Protein AF-A0A2J8JA64-F1 (afdb_monomer_lite)

Organism: Pan troglodytes (NCBI:txid9598)

pLDDT: mean 86.01, std 10.94, range [51.62, 97.12]

Sequence (145 aa):
MSASAATGVFVLSLSAIPVTYVFNHLAAQHDSWTIVGVAALILFLVALLARVLVKRKPPRDPLFYVYAVFGFTSVVNLIIGLEQDGIIDGFMTHYLREGEPYLNTAYGHMICYWDGSAHYLMYLVMVAAIAWECWHICSILFLTL

Secondary structure (DSSP, 8-state):
--THHHHHHHHHHHTHHHHHHHHHHHHTTS-HHHHHHHHHHHHHHHHHHHHHHHTTS--S-THHHHHHHHHHHHHHHHHHHHHHTTSS-SSSHHIIIII-GGGGSHHHHHHHHHIIIIIHHHHHHHHHHHHHT-HHHHHHHHH--

Radius of gyration: 16.03 Å; chains: 1; bounding box: 37×27×46 Å

Structure (mmCIF, N/CA/C/O backbone):
data_AF-A0A2J8JA64-F1
#
_entry.id   AF-A0A2J8JA64-F1
#
loop_
_atom_site.group_PDB
_atom_site.id
_atom_site.type_symbol
_atom_site.label_atom_id
_atom_site.label_alt_id
_atom_site.label_comp_id
_atom_site.label_asym_id
_atom_site.label_entity_id
_atom_site.label_seq_id
_atom_site.pdbx_PDB_ins_code
_atom_site.Cartn_x
_atom_site.Cartn_y
_atom_site.Cartn_z
_atom_site.occupancy
_atom_site.B_iso_or_equiv
_atom_site.auth_seq_id
_atom_site.auth_comp_id
_atom_site.auth_asym_id
_atom_site.auth_atom_id
_atom_site.pdbx_PDB_model_num
ATOM 1 N N . MET A 1 1 ? -12.594 -1.228 22.782 1.00 53.19 1 MET A N 1
ATOM 2 C CA . MET A 1 1 ? -12.794 -2.022 21.536 1.00 53.19 1 MET A CA 1
ATOM 3 C C . MET A 1 1 ? -11.973 -3.330 21.612 1.00 53.19 1 MET A C 1
ATOM 5 O O . MET A 1 1 ? -11.261 -3.511 22.589 1.00 53.19 1 MET A O 1
ATOM 9 N N . SER A 1 2 ? -12.163 -4.320 20.721 1.00 56.28 2 SER A N 1
ATOM 10 C CA . SER A 1 2 ? -11.461 -5.629 20.805 1.00 56.28 2 SER A CA 1
ATOM 11 C C . SER A 1 2 ? -10.180 -5.611 19.966 1.00 56.28 2 SER A C 1
ATOM 13 O O . SER A 1 2 ? -10.222 -5.130 18.834 1.00 56.28 2 SER A O 1
ATOM 15 N N . ALA A 1 3 ? -9.089 -6.202 20.473 1.00 62.16 3 ALA A N 1
ATOM 16 C CA . ALA A 1 3 ? -7.817 -6.403 19.759 1.00 62.16 3 ALA A CA 1
ATOM 17 C C . ALA A 1 3 ? -7.992 -6.989 18.337 1.00 62.16 3 ALA A C 1
ATOM 19 O 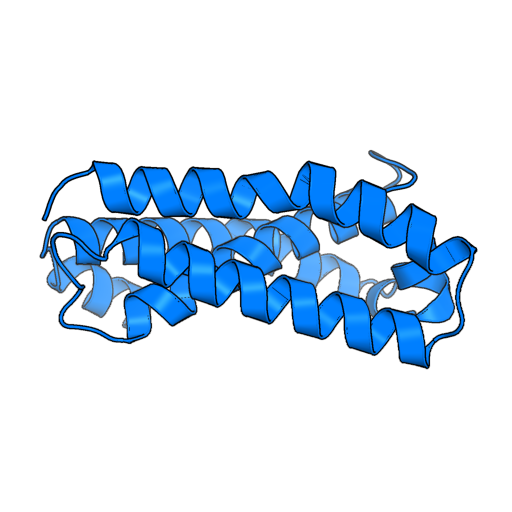O . ALA A 1 3 ? -7.198 -6.715 17.443 1.00 62.16 3 ALA A O 1
ATOM 20 N N . SER A 1 4 ? -9.099 -7.704 18.103 1.00 75.56 4 SER A N 1
ATOM 21 C CA . SER A 1 4 ? -9.490 -8.277 16.812 1.00 75.56 4 SER A CA 1
ATOM 22 C C . SER A 1 4 ? -9.546 -7.279 15.646 1.00 75.56 4 SER A C 1
ATOM 24 O O . SER A 1 4 ? -9.317 -7.700 14.516 1.00 75.56 4 SER A O 1
ATOM 26 N N . ALA A 1 5 ? -9.863 -5.997 15.871 1.00 80.31 5 ALA A N 1
ATOM 27 C CA . ALA A 1 5 ? -9.968 -5.023 14.777 1.00 80.31 5 ALA A CA 1
ATOM 28 C C . ALA A 1 5 ? -8.590 -4.593 14.249 1.00 80.31 5 ALA A C 1
ATOM 30 O O . ALA A 1 5 ? -8.389 -4.545 13.038 1.00 80.31 5 ALA A O 1
ATOM 31 N N . ALA A 1 6 ? -7.632 -4.348 15.148 1.00 84.19 6 ALA A N 1
ATOM 32 C CA . ALA A 1 6 ? -6.260 -4.009 14.775 1.00 84.19 6 ALA A CA 1
ATOM 33 C C . ALA A 1 6 ? -5.550 -5.197 14.113 1.00 84.19 6 ALA A C 1
ATOM 35 O O . ALA A 1 6 ? -4.917 -5.036 13.073 1.00 84.19 6 ALA A O 1
ATOM 36 N N . THR A 1 7 ? -5.749 -6.411 14.641 1.00 88.38 7 THR A N 1
ATOM 37 C CA . THR A 1 7 ? -5.299 -7.642 13.973 1.00 88.38 7 THR A CA 1
ATOM 38 C C . THR A 1 7 ? -5.927 -7.788 12.587 1.00 88.38 7 THR A C 1
ATOM 40 O O . THR A 1 7 ? -5.244 -8.175 11.648 1.00 88.38 7 THR A O 1
ATOM 43 N N . GLY A 1 8 ? -7.207 -7.435 12.432 1.00 89.44 8 GLY A N 1
ATOM 44 C CA . GLY A 1 8 ? -7.881 -7.437 11.135 1.00 89.44 8 GLY A CA 1
ATOM 45 C C . GLY A 1 8 ? -7.232 -6.492 10.123 1.00 89.44 8 GLY A C 1
ATOM 46 O O . GLY A 1 8 ? -7.033 -6.886 8.980 1.00 89.44 8 GLY A O 1
ATOM 47 N N . VAL A 1 9 ? -6.859 -5.277 10.539 1.00 90.56 9 VAL A N 1
ATOM 48 C CA . VAL A 1 9 ? -6.147 -4.317 9.675 1.00 90.56 9 VAL A CA 1
ATOM 49 C C . VAL A 1 9 ? -4.755 -4.821 9.306 1.00 90.56 9 VAL A C 1
ATOM 51 O O . VAL A 1 9 ? -4.379 -4.725 8.146 1.00 90.56 9 VAL A O 1
ATOM 54 N N . PHE A 1 10 ? -4.026 -5.416 10.250 1.00 92.75 10 PHE A N 1
ATOM 55 C CA . PHE A 1 10 ? -2.728 -6.033 9.971 1.00 92.75 10 PHE A CA 1
ATOM 56 C C . PHE A 1 10 ? -2.832 -7.186 8.959 1.00 92.75 10 PHE A C 1
ATOM 58 O O . PHE A 1 10 ? -2.033 -7.299 8.037 1.00 92.75 10 PHE A O 1
ATOM 65 N N . VAL A 1 11 ? -3.840 -8.051 9.085 1.00 93.75 11 VAL A N 1
ATOM 66 C CA . VAL A 1 11 ? -4.063 -9.125 8.104 1.00 93.75 11 VAL A CA 1
ATOM 67 C C . VAL A 1 11 ? -4.495 -8.549 6.752 1.00 93.75 11 VAL A C 1
ATOM 69 O O . VAL A 1 11 ? -4.058 -9.031 5.708 1.00 93.75 11 VAL A O 1
ATOM 72 N N . LEU A 1 12 ? -5.321 -7.497 6.758 1.00 93.44 12 LEU A N 1
ATOM 73 C CA . LEU A 1 12 ? -5.741 -6.797 5.547 1.00 93.44 12 LEU A CA 1
ATOM 74 C C . LEU A 1 12 ? -4.547 -6.164 4.823 1.00 93.44 12 LEU A C 1
ATOM 76 O O . LEU A 1 12 ? -4.464 -6.299 3.608 1.00 93.44 12 LEU A O 1
ATOM 80 N N . SER A 1 13 ? -3.602 -5.533 5.523 1.00 95.62 13 SER A N 1
ATOM 81 C CA . SER A 1 13 ? -2.406 -4.966 4.887 1.00 95.62 13 SER A CA 1
ATOM 82 C C . SER A 1 13 ? -1.506 -6.047 4.289 1.00 95.62 13 SER A C 1
ATOM 84 O O . SER A 1 13 ? -1.041 -5.887 3.166 1.00 95.62 13 SER A O 1
ATOM 86 N N . LEU A 1 14 ? -1.337 -7.195 4.955 1.00 95.31 14 LEU A N 1
ATOM 87 C CA . LEU A 1 14 ? -0.577 -8.326 4.400 1.00 95.31 14 LEU A CA 1
ATOM 88 C C . LEU A 1 14 ? -1.220 -8.945 3.149 1.00 95.31 14 LEU A C 1
ATOM 90 O O . LEU A 1 14 ? -0.518 -9.560 2.345 1.00 95.31 14 LEU A O 1
ATOM 94 N N . SER A 1 15 ? -2.527 -8.747 2.932 1.00 95.31 15 SER A N 1
ATOM 95 C CA . SER A 1 15 ? -3.174 -9.143 1.674 1.00 95.31 15 SER A CA 1
ATOM 96 C C . SER A 1 15 ? -2.636 -8.387 0.452 1.00 95.31 15 SER A C 1
ATOM 98 O O . SER A 1 15 ? -2.856 -8.834 -0.671 1.00 95.31 15 SER A O 1
ATOM 100 N N . ALA A 1 16 ? -1.865 -7.308 0.646 1.00 95.00 16 ALA A N 1
ATOM 101 C CA . ALA A 1 16 ? -1.128 -6.649 -0.426 1.00 95.00 16 ALA A CA 1
ATOM 102 C C . ALA A 1 16 ? -0.200 -7.616 -1.176 1.00 95.00 16 ALA A C 1
ATOM 104 O O . ALA A 1 16 ? -0.095 -7.491 -2.385 1.00 95.00 16 ALA A O 1
ATOM 105 N N . ILE A 1 17 ? 0.395 -8.615 -0.509 1.00 94.62 17 ILE A N 1
ATOM 106 C CA . ILE A 1 17 ? 1.327 -9.574 -1.134 1.00 94.62 17 ILE A CA 1
ATOM 107 C C . ILE A 1 17 ? 0.670 -10.353 -2.293 1.00 94.62 17 ILE A C 1
ATOM 109 O O . ILE A 1 17 ? 1.163 -10.277 -3.419 1.00 94.62 17 ILE A O 1
ATOM 113 N N . PRO A 1 18 ? -0.436 -11.101 -2.087 1.00 95.50 18 PRO A N 1
ATOM 114 C CA . PRO A 1 18 ? -1.105 -11.769 -3.202 1.00 95.50 18 PRO A CA 1
ATOM 115 C C . PRO A 1 18 ? -1.767 -10.782 -4.172 1.00 95.50 18 PRO A C 1
ATOM 117 O O . PRO A 1 18 ? -1.874 -11.082 -5.359 1.00 95.50 18 PRO A O 1
ATOM 120 N N . VAL A 1 19 ? -2.213 -9.613 -3.695 1.00 95.31 19 VAL A N 1
ATOM 121 C CA . VAL A 1 19 ? -2.875 -8.613 -4.544 1.00 95.31 19 VAL A CA 1
ATOM 122 C C . VAL A 1 19 ? -1.907 -8.000 -5.552 1.00 95.31 19 VAL A C 1
ATOM 124 O O . VAL A 1 19 ? -2.262 -7.936 -6.726 1.00 95.31 19 VAL A O 1
ATOM 127 N N . THR A 1 20 ? -0.703 -7.592 -5.145 1.00 95.31 20 THR A N 1
ATOM 128 C CA . THR A 1 20 ? 0.301 -7.023 -6.061 1.00 95.31 20 THR A CA 1
ATOM 129 C C . THR A 1 20 ? 0.751 -8.053 -7.088 1.00 95.31 20 THR A C 1
ATOM 131 O O . THR A 1 20 ? 0.774 -7.750 -8.275 1.00 95.31 20 THR A O 1
ATOM 134 N N . TYR A 1 21 ? 0.964 -9.307 -6.677 1.00 93.75 21 TYR A N 1
ATOM 135 C CA . TYR A 1 21 ? 1.307 -10.389 -7.603 1.00 93.75 21 TYR A CA 1
ATOM 136 C C . TYR A 1 21 ? 0.263 -10.571 -8.718 1.00 93.75 21 TYR A C 1
ATOM 138 O O . TYR A 1 21 ? 0.592 -10.588 -9.906 1.00 93.75 21 TYR A O 1
ATOM 146 N N . VAL A 1 22 ? -1.020 -10.659 -8.349 1.00 94.00 22 VAL A N 1
ATOM 147 C CA . VAL A 1 22 ? -2.116 -10.769 -9.328 1.00 94.00 22 VAL A CA 1
ATOM 148 C C . VAL A 1 22 ? -2.236 -9.493 -10.160 1.00 94.00 22 VAL A C 1
ATOM 150 O O . VAL A 1 22 ? -2.422 -9.567 -11.374 1.00 94.00 22 VAL A O 1
ATOM 153 N N . PHE A 1 23 ? -2.103 -8.327 -9.529 1.00 93.88 23 PHE A N 1
ATOM 154 C CA . PHE A 1 23 ? -2.154 -7.032 -10.199 1.00 93.88 23 PHE A CA 1
ATOM 155 C C . PHE A 1 23 ? -1.081 -6.908 -11.283 1.00 93.88 23 PHE A C 1
ATOM 157 O O . PHE A 1 23 ? -1.405 -6.508 -12.394 1.00 93.88 23 PHE A O 1
ATOM 164 N N . ASN A 1 24 ? 0.161 -7.314 -11.012 1.00 94.06 24 ASN A N 1
ATOM 165 C CA . ASN A 1 24 ? 1.247 -7.280 -11.991 1.00 94.06 24 ASN A CA 1
ATOM 166 C C . ASN A 1 24 ? 0.999 -8.225 -13.173 1.00 94.06 24 ASN A C 1
ATOM 168 O O . ASN A 1 24 ? 1.263 -7.862 -14.319 1.00 94.06 24 ASN A O 1
ATOM 172 N N . HIS A 1 25 ? 0.425 -9.405 -12.921 1.00 91.75 25 HIS A N 1
ATOM 173 C CA . HIS A 1 25 ? 0.046 -10.320 -13.998 1.00 91.75 25 HIS A CA 1
ATOM 174 C C . HIS A 1 25 ? -1.044 -9.733 -14.906 1.00 91.75 25 HIS A C 1
ATOM 176 O O . HIS A 1 25 ? -0.948 -9.836 -16.127 1.00 91.75 25 HIS A O 1
ATOM 182 N N . LEU A 1 26 ? -2.055 -9.083 -14.317 1.00 90.19 26 LEU A N 1
ATOM 183 C CA . LEU A 1 26 ? -3.089 -8.365 -15.067 1.00 90.19 26 LEU A CA 1
ATOM 184 C C . LEU A 1 26 ? -2.496 -7.169 -15.823 1.00 90.19 26 LEU A C 1
ATOM 186 O O . LEU A 1 26 ? -2.830 -6.951 -16.984 1.00 90.19 26 LEU A O 1
ATOM 190 N N . ALA A 1 27 ? -1.585 -6.430 -15.189 1.00 88.94 27 ALA A N 1
ATOM 191 C CA . ALA A 1 27 ? -0.911 -5.279 -15.779 1.00 88.94 27 ALA A CA 1
ATOM 192 C C . ALA A 1 27 ? -0.144 -5.639 -17.049 1.00 88.94 27 ALA A C 1
ATOM 194 O O . ALA A 1 27 ? -0.261 -4.943 -18.047 1.00 88.94 27 ALA A O 1
ATOM 195 N N . ALA A 1 28 ? 0.518 -6.794 -17.070 1.00 88.19 28 ALA A N 1
ATOM 196 C CA . ALA A 1 28 ? 1.217 -7.274 -18.256 1.00 88.19 28 ALA A CA 1
ATOM 197 C C . ALA A 1 28 ? 0.302 -7.612 -19.457 1.00 88.19 28 ALA A C 1
ATOM 199 O O . ALA A 1 28 ? 0.808 -7.793 -20.564 1.00 88.19 28 ALA A O 1
ATOM 200 N N . GLN A 1 29 ? -1.014 -7.750 -19.258 1.00 89.50 29 GLN A N 1
ATOM 201 C CA . GLN A 1 29 ? -1.962 -8.232 -20.275 1.00 89.50 29 GLN A CA 1
ATOM 202 C C . GLN A 1 29 ? -2.983 -7.182 -20.729 1.00 89.50 29 GLN A C 1
ATOM 204 O O . GLN A 1 29 ? -3.689 -7.406 -21.715 1.00 89.50 29 GLN A O 1
ATOM 209 N N . HIS A 1 30 ? -3.088 -6.058 -20.022 1.00 88.75 30 HIS A N 1
ATOM 210 C CA . HIS A 1 30 ? -4.132 -5.059 -20.235 1.00 88.75 30 HIS A CA 1
ATOM 211 C C . HIS A 1 30 ? -3.552 -3.667 -20.497 1.00 88.75 30 HIS A C 1
ATOM 213 O O . HIS A 1 30 ? -2.394 -3.386 -20.213 1.00 88.75 30 HIS A O 1
ATOM 219 N N . ASP A 1 31 ? -4.373 -2.783 -21.060 1.00 87.12 31 ASP A N 1
ATOM 220 C CA . ASP A 1 31 ? -4.009 -1.389 -21.296 1.00 87.12 31 ASP A CA 1
ATOM 221 C C . ASP A 1 31 ? -3.955 -0.572 -19.991 1.00 87.12 31 ASP A C 1
ATOM 223 O O . ASP A 1 31 ? -4.579 -0.911 -18.981 1.00 87.12 31 ASP A O 1
ATOM 227 N N . SER A 1 32 ? -3.255 0.563 -20.029 1.00 84.88 32 SER A N 1
ATOM 228 C CA . SER A 1 32 ? -3.009 1.399 -18.850 1.00 84.88 32 SER A CA 1
ATOM 229 C C . SER A 1 32 ? -4.289 1.891 -18.156 1.00 84.88 32 SER A C 1
ATOM 231 O O . SER A 1 32 ? -4.312 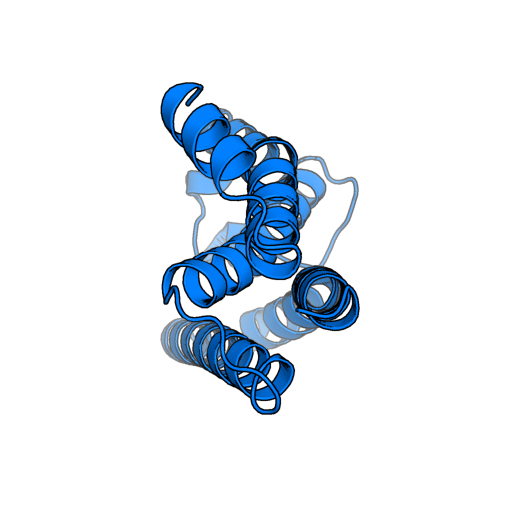1.991 -16.930 1.00 84.88 32 SER A O 1
ATOM 233 N N . TRP A 1 33 ? -5.372 2.174 -18.894 1.00 85.75 33 TRP A N 1
ATOM 234 C CA . TRP A 1 33 ? -6.625 2.661 -18.298 1.00 85.75 33 TRP A CA 1
ATOM 235 C C . TRP A 1 33 ? -7.351 1.567 -17.525 1.00 85.75 33 TRP A C 1
ATOM 237 O O . TRP A 1 33 ? -7.862 1.820 -16.429 1.00 85.75 33 TRP A O 1
ATOM 247 N N . THR A 1 34 ? -7.349 0.346 -18.056 1.00 87.19 34 THR A N 1
ATOM 248 C CA . THR A 1 34 ? -7.866 -0.827 -17.347 1.00 87.19 34 THR A CA 1
ATOM 249 C C . THR A 1 34 ? -7.119 -1.034 -16.029 1.00 87.19 34 THR A C 1
ATOM 251 O O . THR A 1 34 ? -7.746 -1.258 -14.994 1.00 87.19 34 THR A O 1
ATOM 254 N N . ILE A 1 35 ? -5.795 -0.867 -16.023 1.00 89.06 35 ILE A N 1
ATOM 255 C CA . ILE A 1 35 ? -4.967 -1.032 -14.820 1.00 89.06 35 ILE A CA 1
ATOM 256 C C . ILE A 1 35 ? -5.225 0.038 -13.765 1.00 89.06 35 ILE A C 1
ATOM 258 O O . ILE A 1 35 ? -5.355 -0.296 -12.586 1.00 89.06 35 ILE A O 1
ATOM 262 N N . VAL A 1 36 ? -5.412 1.295 -14.168 1.00 89.19 36 VAL A N 1
ATOM 263 C CA . VAL A 1 36 ? -5.857 2.355 -13.248 1.00 89.19 36 VAL A CA 1
ATOM 264 C C . VAL A 1 36 ? -7.221 2.008 -12.641 1.00 89.19 36 VAL A C 1
ATOM 266 O O . VAL A 1 36 ? -7.417 2.149 -11.432 1.00 89.19 36 VAL A O 1
ATOM 269 N N . GLY A 1 37 ? -8.153 1.499 -13.453 1.00 91.75 37 GLY A N 1
ATOM 270 C CA . GLY A 1 37 ? -9.461 1.039 -12.984 1.00 91.75 37 GLY A CA 1
ATOM 271 C C . GLY A 1 37 ? -9.365 -0.098 -11.962 1.00 91.75 37 GLY A C 1
ATOM 272 O O . GLY A 1 37 ? -10.027 -0.054 -10.924 1.00 91.75 37 GLY A O 1
ATOM 273 N N . VAL A 1 38 ? -8.503 -1.088 -12.213 1.00 91.44 38 VAL A N 1
ATOM 274 C CA . VAL A 1 38 ? -8.249 -2.205 -11.290 1.00 91.44 38 VAL A CA 1
ATOM 275 C C . VAL A 1 38 ? -7.612 -1.710 -9.990 1.00 91.44 38 VAL A C 1
ATOM 277 O O . VAL A 1 38 ? -8.062 -2.102 -8.914 1.00 91.44 38 VAL A O 1
ATOM 280 N N . ALA A 1 39 ? -6.627 -0.812 -10.055 1.00 91.12 39 ALA A N 1
ATOM 281 C CA . ALA A 1 39 ? -5.998 -0.229 -8.868 1.00 91.12 39 ALA A CA 1
ATOM 282 C C . ALA A 1 39 ? -7.016 0.537 -8.003 1.00 91.12 39 ALA A C 1
ATOM 284 O O . ALA A 1 39 ? -7.093 0.330 -6.789 1.00 91.12 39 ALA A O 1
ATOM 285 N N . ALA A 1 40 ? -7.864 1.364 -8.625 1.00 93.00 40 ALA A N 1
ATOM 286 C CA . ALA A 1 40 ? -8.933 2.080 -7.931 1.00 93.00 40 ALA A CA 1
ATOM 287 C C . ALA A 1 40 ? -9.951 1.120 -7.292 1.00 93.00 40 ALA A C 1
ATOM 289 O O . ALA A 1 40 ? -10.376 1.331 -6.152 1.00 93.00 40 ALA A O 1
ATOM 290 N N . LEU A 1 41 ? -10.311 0.039 -7.994 1.00 94.00 41 LEU A N 1
ATOM 291 C CA . LEU A 1 41 ? -11.191 -1.001 -7.466 1.00 94.00 41 LEU A CA 1
ATOM 292 C C . LEU A 1 41 ? -10.569 -1.704 -6.254 1.00 94.00 41 LEU A C 1
ATOM 294 O O . LEU A 1 41 ? -11.259 -1.896 -5.256 1.00 94.00 41 LEU A O 1
ATOM 298 N N . ILE A 1 42 ? -9.278 -2.045 -6.301 1.00 94.12 42 ILE A N 1
ATOM 299 C CA . ILE A 1 42 ? -8.557 -2.649 -5.171 1.00 94.12 42 ILE A CA 1
ATOM 300 C C . ILE A 1 42 ? -8.627 -1.732 -3.946 1.00 94.12 42 ILE A C 1
ATOM 302 O O . ILE A 1 42 ? -9.050 -2.179 -2.880 1.00 94.12 42 ILE A O 1
ATOM 306 N N . LEU A 1 43 ? -8.295 -0.445 -4.090 1.00 93.00 43 LEU A N 1
ATOM 307 C CA . LEU A 1 43 ? -8.352 0.513 -2.977 1.00 93.00 43 LEU A CA 1
ATOM 308 C C . LEU A 1 43 ? -9.772 0.657 -2.414 1.00 93.00 43 LEU A C 1
ATOM 310 O O . LEU A 1 43 ? -9.964 0.686 -1.195 1.00 93.00 43 LEU A O 1
ATOM 314 N N . PHE A 1 44 ? -10.782 0.686 -3.286 1.00 93.62 44 PHE A N 1
ATOM 315 C CA . PHE A 1 44 ? -12.181 0.706 -2.869 1.00 93.62 44 PHE A CA 1
ATOM 316 C C . PHE A 1 44 ? -12.570 -0.556 -2.084 1.00 93.62 44 PHE A C 1
ATOM 318 O O . PHE A 1 44 ? -13.223 -0.460 -1.040 1.00 93.62 44 PHE A O 1
ATOM 325 N N . LEU A 1 45 ? -12.144 -1.737 -2.542 1.00 92.88 45 LEU A N 1
ATOM 326 C CA . LEU A 1 45 ? -12.389 -3.007 -1.859 1.00 92.88 45 LEU A CA 1
ATOM 327 C C . LEU A 1 45 ? -11.685 -3.064 -0.501 1.00 92.88 45 LEU A C 1
ATOM 329 O O . LEU A 1 45 ? -12.313 -3.471 0.475 1.00 92.88 45 LEU A O 1
ATOM 333 N N . VAL A 1 46 ? -10.438 -2.597 -0.396 1.00 92.56 46 VAL A N 1
ATOM 334 C CA . VAL A 1 46 ? -9.712 -2.489 0.882 1.00 92.56 46 VAL A CA 1
ATOM 335 C C . VAL A 1 46 ? -10.465 -1.581 1.856 1.00 92.56 46 VAL A C 1
ATOM 337 O O . VAL A 1 46 ? -10.705 -1.972 2.999 1.00 92.56 46 VAL A O 1
ATOM 340 N N . ALA A 1 47 ? -10.928 -0.411 1.407 1.00 90.44 47 ALA A N 1
ATOM 341 C CA . ALA A 1 47 ? -11.723 0.493 2.240 1.00 90.44 47 ALA A CA 1
ATOM 342 C C . ALA A 1 47 ? -13.054 -0.141 2.690 1.00 90.44 47 ALA A C 1
ATOM 344 O O . ALA A 1 47 ? -13.483 0.024 3.839 1.00 90.44 47 ALA A O 1
ATOM 345 N N . LEU A 1 48 ? -13.713 -0.902 1.812 1.00 90.31 48 LEU A N 1
ATOM 346 C CA . LEU A 1 48 ? -14.944 -1.620 2.137 1.00 90.31 48 LEU A CA 1
ATOM 347 C C . LEU A 1 48 ? -14.696 -2.761 3.134 1.00 90.31 48 LEU A C 1
ATOM 349 O O . LEU A 1 48 ? -15.457 -2.903 4.093 1.00 90.31 48 LEU A O 1
ATOM 353 N N . LEU A 1 49 ? -13.620 -3.531 2.963 1.00 89.50 49 LEU A N 1
ATOM 354 C CA . LEU A 1 49 ? -13.205 -4.579 3.897 1.00 89.50 49 LEU A CA 1
ATOM 355 C C . LEU A 1 49 ? -12.859 -3.993 5.267 1.00 89.50 49 LEU A C 1
ATOM 357 O O . LEU A 1 49 ? -13.336 -4.507 6.279 1.00 89.50 49 LEU A O 1
ATOM 361 N N . ALA A 1 50 ? -12.147 -2.864 5.312 1.00 87.62 50 ALA A N 1
ATOM 362 C CA . ALA A 1 50 ? -11.881 -2.136 6.550 1.00 87.62 50 ALA A CA 1
ATOM 363 C C . ALA A 1 50 ? -13.183 -1.732 7.266 1.00 87.62 50 ALA A C 1
ATOM 365 O O . ALA A 1 50 ? -13.299 -1.900 8.479 1.00 87.62 50 ALA A O 1
ATOM 366 N N . ARG A 1 51 ? -14.217 -1.290 6.532 1.00 85.81 51 ARG A N 1
ATOM 367 C CA . ARG A 1 51 ? -15.558 -1.051 7.106 1.00 85.81 51 ARG A CA 1
ATOM 368 C C . ARG A 1 51 ? -16.222 -2.320 7.621 1.00 85.81 51 ARG A C 1
ATOM 370 O O . ARG A 1 51 ? -16.822 -2.297 8.695 1.00 85.81 51 ARG A O 1
ATOM 377 N N . VAL A 1 52 ? -16.130 -3.425 6.883 1.00 86.25 52 VAL A N 1
ATOM 378 C CA . VAL A 1 52 ? -16.714 -4.715 7.287 1.00 86.25 52 VAL A CA 1
ATOM 379 C C . VAL A 1 52 ? -16.080 -5.236 8.577 1.00 86.25 52 VAL A C 1
ATOM 381 O O . VAL A 1 52 ? -16.823 -5.667 9.462 1.00 86.25 52 VAL A O 1
ATOM 384 N N . LEU A 1 53 ? -14.755 -5.127 8.726 1.00 82.56 53 LEU A N 1
ATOM 385 C CA . LEU A 1 53 ? -14.015 -5.566 9.917 1.00 82.56 53 LEU A CA 1
ATOM 386 C C . LEU A 1 53 ? -14.536 -4.931 11.211 1.00 82.56 53 LEU A C 1
ATOM 388 O O . LEU A 1 53 ? -14.485 -5.552 12.272 1.00 82.56 53 LEU A O 1
ATOM 392 N N . VAL A 1 54 ? -15.085 -3.718 11.125 1.00 77.12 54 VAL A N 1
ATOM 393 C CA . VAL A 1 54 ? -15.494 -2.946 12.301 1.00 77.12 54 VAL A CA 1
ATOM 394 C C . VAL A 1 54 ? -17.015 -2.769 12.411 1.00 77.12 54 VAL A C 1
ATOM 396 O O . VAL A 1 54 ? -17.500 -2.145 13.352 1.00 77.12 54 VAL A O 1
ATOM 399 N N . LYS A 1 55 ? -17.811 -3.415 11.540 1.00 71.31 55 LYS A N 1
ATOM 400 C CA . LYS A 1 55 ? -19.292 -3.339 11.539 1.00 71.31 55 LYS A CA 1
ATOM 401 C C . LYS A 1 55 ? -19.942 -3.589 12.903 1.00 71.31 55 LYS A C 1
ATOM 403 O O . LYS A 1 55 ? -20.967 -2.989 13.202 1.00 71.31 55 LYS A O 1
ATOM 408 N N . ARG A 1 56 ? -19.377 -4.479 13.728 1.00 65.94 56 ARG A N 1
ATOM 409 C CA . ARG A 1 56 ? -19.946 -4.821 15.047 1.00 65.94 56 ARG A CA 1
ATOM 410 C C . ARG A 1 56 ? -19.719 -3.743 16.112 1.00 65.94 56 ARG A C 1
ATOM 412 O O . ARG A 1 56 ? -20.492 -3.677 17.060 1.00 65.94 56 ARG A O 1
ATOM 419 N N . LYS A 1 57 ? -18.658 -2.940 15.991 1.00 68.88 57 LYS A N 1
ATOM 420 C CA . LYS A 1 57 ? -18.295 -1.864 16.930 1.00 68.88 57 LYS A CA 1
ATOM 421 C C . LYS A 1 57 ? -17.580 -0.742 16.167 1.00 68.88 57 LYS A C 1
ATOM 423 O O . LYS A 1 57 ? -16.364 -0.638 16.326 1.00 68.88 57 LYS A O 1
ATOM 428 N N . PRO A 1 58 ? -18.293 0.037 15.326 1.00 67.94 58 PRO A N 1
ATOM 429 C CA . PRO A 1 58 ? -17.677 1.020 14.436 1.00 67.94 58 PRO A CA 1
ATOM 430 C C . PRO A 1 58 ? -16.767 1.969 15.229 1.00 67.94 58 PRO A C 1
ATOM 432 O O . PRO A 1 58 ? -17.169 2.407 16.314 1.00 67.94 58 PRO A O 1
ATOM 435 N N . PRO A 1 59 ? -15.557 2.290 14.730 1.00 70.62 59 PRO A N 1
ATOM 436 C CA . PRO A 1 59 ? -14.709 3.264 15.391 1.00 70.62 59 PRO A CA 1
ATOM 437 C C . PRO A 1 59 ? -15.430 4.611 15.359 1.00 70.62 59 PRO A C 1
ATOM 439 O O . PRO A 1 59 ? -16.041 4.973 14.351 1.00 70.62 59 PRO A O 1
ATOM 442 N N . ARG A 1 60 ? -15.360 5.360 16.462 1.00 67.06 60 ARG A N 1
ATOM 443 C CA . ARG A 1 60 ? -15.884 6.734 16.501 1.00 67.06 60 ARG A CA 1
ATOM 444 C C . ARG A 1 60 ? -15.106 7.675 15.586 1.00 67.06 60 ARG A C 1
ATOM 446 O O . ARG A 1 60 ? -15.665 8.668 15.137 1.00 67.06 60 ARG A O 1
ATOM 453 N N . ASP A 1 61 ? -13.846 7.346 15.325 1.00 78.62 61 ASP A N 1
ATOM 454 C CA . ASP A 1 61 ? -12.937 8.171 14.550 1.00 78.62 61 ASP A CA 1
ATOM 455 C C . ASP A 1 61 ? -12.792 7.640 13.109 1.00 78.62 61 ASP A C 1
ATOM 457 O O . ASP A 1 61 ? -12.340 6.502 12.919 1.00 78.62 61 ASP A O 1
ATOM 461 N N . PRO A 1 62 ? -13.164 8.433 12.083 1.00 81.81 62 PRO A N 1
ATOM 462 C CA . PRO A 1 62 ? -12.977 8.057 10.685 1.00 81.81 62 PRO A CA 1
ATOM 463 C C . PRO A 1 62 ? -11.506 7.828 10.302 1.00 81.81 62 PRO A C 1
ATOM 465 O O . PRO A 1 62 ? -11.260 7.111 9.327 1.00 81.81 62 PRO A O 1
ATOM 468 N N . LEU A 1 63 ? -10.537 8.350 11.067 1.00 84.38 63 LEU A N 1
ATOM 469 C CA . LEU A 1 63 ? -9.102 8.142 10.835 1.00 84.38 63 LEU A CA 1
ATOM 470 C C . LEU A 1 63 ? -8.698 6.665 10.872 1.00 84.38 63 LEU A C 1
ATOM 472 O O . LEU A 1 63 ? -7.765 6.275 10.177 1.00 84.38 63 LEU A O 1
ATOM 476 N N . PHE A 1 64 ? -9.437 5.812 11.589 1.00 87.25 64 PHE A N 1
ATOM 477 C CA . PHE A 1 64 ? -9.192 4.366 11.583 1.00 87.25 64 PHE A CA 1
ATOM 478 C C . PHE A 1 64 ? -9.187 3.784 10.161 1.00 87.25 64 PHE A C 1
ATOM 480 O O . PHE A 1 64 ? -8.320 2.984 9.813 1.00 87.25 64 PHE A O 1
ATOM 487 N N . TYR A 1 65 ? -10.153 4.183 9.328 1.00 86.75 65 TYR A N 1
ATOM 488 C CA . TYR A 1 65 ? -10.257 3.677 7.958 1.00 86.75 65 TYR A CA 1
ATOM 489 C C . TYR A 1 65 ? -9.139 4.222 7.072 1.00 86.75 65 TYR A C 1
ATOM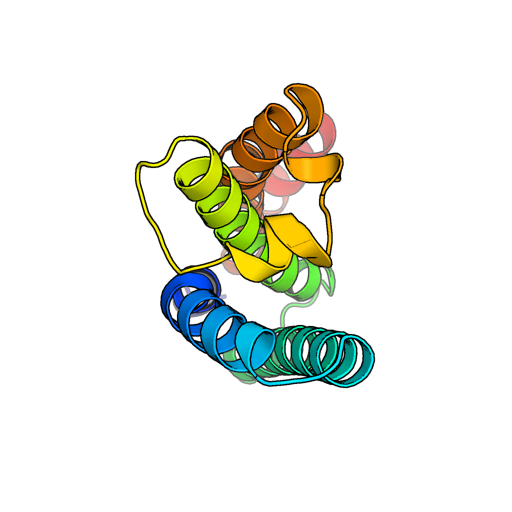 491 O O . TYR A 1 65 ? -8.645 3.499 6.212 1.00 86.75 65 TYR A O 1
ATOM 499 N N . VAL A 1 66 ? -8.724 5.468 7.313 1.00 90.00 66 VAL A N 1
ATOM 500 C CA . VAL A 1 66 ? -7.600 6.096 6.610 1.00 90.00 66 VAL A CA 1
ATOM 501 C C . VAL A 1 66 ? -6.313 5.328 6.901 1.00 90.00 66 VAL A C 1
ATOM 503 O O . VAL A 1 66 ? -5.642 4.906 5.966 1.00 90.00 66 VAL A O 1
ATOM 506 N N . TYR A 1 67 ? -6.021 5.032 8.172 1.00 90.44 67 TYR A N 1
ATOM 507 C CA . TYR A 1 67 ? -4.843 4.241 8.539 1.00 90.44 67 TYR A CA 1
ATOM 508 C C . TYR A 1 67 ? -4.901 2.796 8.062 1.00 90.44 67 TYR A C 1
ATOM 510 O O . TYR A 1 67 ? -3.860 2.218 7.775 1.00 90.44 67 TYR A O 1
ATOM 518 N N . ALA A 1 68 ? -6.090 2.202 7.944 1.00 91.94 68 ALA A N 1
ATOM 519 C CA . ALA A 1 68 ? -6.217 0.866 7.373 1.00 91.94 68 ALA A CA 1
ATOM 520 C C . ALA A 1 68 ? -5.847 0.842 5.880 1.00 91.94 68 ALA A C 1
ATOM 522 O O . ALA A 1 68 ? -5.134 -0.059 5.441 1.00 91.94 68 ALA A O 1
ATOM 523 N N . VAL A 1 69 ? -6.295 1.841 5.112 1.00 93.38 69 VAL A N 1
ATOM 524 C CA . VAL A 1 69 ? -5.926 1.980 3.694 1.00 93.38 69 VAL A CA 1
ATOM 525 C C . VAL A 1 69 ? -4.444 2.323 3.557 1.00 93.38 69 VAL A C 1
ATOM 527 O O . VAL A 1 69 ? -3.758 1.681 2.768 1.00 93.38 69 VAL A O 1
ATOM 530 N N . PHE A 1 70 ? -3.929 3.258 4.361 1.00 93.19 70 PHE A N 1
ATOM 531 C CA . PHE A 1 70 ? -2.507 3.606 4.345 1.00 93.19 70 PHE A CA 1
ATOM 532 C C . PHE A 1 70 ? -1.611 2.443 4.766 1.00 93.19 70 PHE A C 1
ATOM 534 O O . PHE A 1 70 ? -0.598 2.195 4.131 1.00 93.19 70 PHE A O 1
ATOM 541 N N . GLY A 1 71 ? -2.017 1.647 5.756 1.00 94.62 71 GLY A N 1
ATOM 542 C CA . GLY A 1 71 ? -1.295 0.434 6.129 1.00 94.62 71 GLY A CA 1
ATOM 543 C C . GLY A 1 71 ? -1.196 -0.566 4.974 1.00 94.62 71 GLY A C 1
ATOM 544 O O . GLY A 1 71 ? -0.147 -1.172 4.781 1.00 94.62 71 GLY A O 1
ATOM 545 N N . PHE A 1 72 ? -2.256 -0.715 4.175 1.00 96.25 72 PHE A N 1
ATOM 546 C CA . PHE A 1 72 ? -2.216 -1.535 2.963 1.00 96.25 72 PHE A CA 1
ATOM 547 C C . PHE A 1 72 ? -1.259 -0.957 1.914 1.00 96.25 72 PHE A C 1
ATOM 549 O O . PHE A 1 72 ? -0.395 -1.680 1.419 1.00 96.25 72 PHE A O 1
ATOM 556 N N . THR A 1 73 ? -1.369 0.337 1.597 1.00 95.38 73 THR A N 1
ATOM 557 C CA . THR A 1 73 ? -0.498 0.971 0.594 1.00 95.38 73 THR A CA 1
ATOM 558 C C . THR A 1 73 ? 0.965 0.984 1.025 1.00 95.38 73 THR A C 1
ATOM 560 O O . THR A 1 73 ? 1.836 0.809 0.184 1.00 95.38 73 THR A O 1
ATOM 563 N N . SER A 1 74 ? 1.260 1.089 2.321 1.00 96.12 74 SER A N 1
ATOM 564 C CA . SER A 1 74 ? 2.634 0.998 2.815 1.00 96.12 74 SER A CA 1
ATOM 565 C C . SER A 1 74 ? 3.232 -0.394 2.621 1.00 96.12 74 SER A C 1
ATOM 567 O O . SER A 1 74 ? 4.388 -0.503 2.227 1.00 96.12 74 SER A O 1
ATOM 569 N N . VAL A 1 75 ? 2.465 -1.478 2.792 1.00 97.12 75 VAL A N 1
ATOM 570 C CA . VAL A 1 75 ? 2.966 -2.822 2.440 1.00 97.12 75 VAL A CA 1
ATOM 571 C C . VAL A 1 75 ? 3.222 -2.935 0.933 1.00 97.12 75 VAL A C 1
ATOM 573 O O . VAL A 1 75 ? 4.224 -3.528 0.540 1.00 97.12 75 VAL A O 1
ATOM 576 N N . VAL A 1 76 ? 2.384 -2.323 0.086 1.00 96.38 76 VAL A N 1
ATOM 577 C CA . VAL A 1 76 ? 2.658 -2.220 -1.362 1.00 96.38 76 VAL A CA 1
ATOM 578 C C . VAL A 1 76 ? 3.971 -1.471 -1.616 1.00 96.38 76 VAL A C 1
ATOM 580 O O . VAL A 1 76 ? 4.801 -1.963 -2.372 1.00 96.38 76 VAL A O 1
ATOM 583 N N . ASN A 1 77 ? 4.211 -0.346 -0.938 1.00 95.69 77 ASN A N 1
ATOM 584 C CA . ASN A 1 77 ? 5.459 0.417 -1.053 1.00 95.69 77 ASN A CA 1
ATOM 585 C C . ASN A 1 77 ? 6.682 -0.382 -0.581 1.00 95.69 77 ASN A C 1
ATOM 587 O O . ASN A 1 77 ? 7.734 -0.323 -1.212 1.00 95.69 77 ASN A O 1
ATOM 591 N N . LEU A 1 78 ? 6.543 -1.201 0.465 1.00 95.56 78 LEU A N 1
ATOM 592 C CA . LEU A 1 78 ? 7.607 -2.113 0.884 1.00 95.56 78 LEU A CA 1
ATOM 593 C C . LEU A 1 78 ? 7.916 -3.157 -0.199 1.00 95.56 78 LEU A C 1
ATOM 595 O O . LEU A 1 78 ? 9.081 -3.410 -0.486 1.00 95.56 78 LEU A O 1
ATOM 599 N N . ILE A 1 79 ? 6.884 -3.744 -0.814 1.00 95.94 79 ILE A N 1
ATOM 600 C CA . ILE A 1 79 ? 7.030 -4.690 -1.933 1.00 95.94 79 ILE A CA 1
ATOM 601 C C . ILE A 1 79 ? 7.732 -4.009 -3.112 1.00 95.94 79 ILE A C 1
ATOM 603 O O . ILE A 1 79 ? 8.660 -4.584 -3.670 1.00 95.94 79 ILE A O 1
ATOM 607 N N . ILE A 1 80 ? 7.348 -2.773 -3.447 1.00 94.44 80 ILE A N 1
ATOM 608 C CA . ILE A 1 80 ? 8.018 -1.982 -4.486 1.00 94.44 80 ILE A CA 1
ATOM 609 C C . ILE A 1 80 ? 9.509 -1.826 -4.159 1.00 94.44 80 ILE A C 1
ATOM 611 O O . ILE A 1 80 ? 10.339 -2.155 -5.000 1.00 94.44 80 ILE A O 1
ATOM 615 N N . GLY A 1 81 ? 9.860 -1.399 -2.941 1.00 93.56 81 GLY A N 1
ATOM 616 C CA . GLY A 1 81 ? 11.261 -1.228 -2.533 1.00 93.56 81 GLY A CA 1
ATOM 617 C C . GLY A 1 81 ? 12.081 -2.524 -2.596 1.00 93.56 81 GLY A C 1
ATOM 618 O O . GLY A 1 81 ? 13.216 -2.515 -3.070 1.00 93.56 81 GLY A O 1
ATOM 619 N N . LEU A 1 82 ? 11.490 -3.653 -2.187 1.00 93.81 82 LEU A N 1
ATOM 620 C CA . LEU A 1 82 ? 12.129 -4.973 -2.270 1.00 93.81 82 LEU A CA 1
ATOM 621 C C . LEU A 1 82 ? 12.333 -5.441 -3.716 1.00 93.81 82 LEU A C 1
ATOM 623 O O . LEU A 1 82 ? 13.319 -6.116 -4.013 1.00 93.81 82 LEU A O 1
ATOM 627 N N . GLU A 1 83 ? 11.406 -5.106 -4.611 1.00 94.06 83 GLU A N 1
ATOM 628 C CA . GLU A 1 83 ? 11.512 -5.437 -6.031 1.00 94.06 83 GLU A CA 1
ATOM 629 C C . GLU A 1 83 ? 12.559 -4.576 -6.743 1.00 94.06 83 GLU A C 1
ATOM 631 O O . GLU A 1 83 ? 13.313 -5.075 -7.574 1.00 94.06 83 GLU A O 1
ATOM 636 N N . GLN A 1 84 ? 12.688 -3.306 -6.352 1.00 91.19 84 GLN A N 1
ATOM 637 C CA . GLN A 1 84 ? 13.747 -2.411 -6.832 1.00 91.19 84 GLN A CA 1
ATOM 638 C C . GLN A 1 84 ? 15.149 -2.897 -6.459 1.00 91.19 84 GLN A C 1
ATOM 640 O O . GLN A 1 84 ? 16.074 -2.774 -7.259 1.00 91.19 84 GLN A O 1
ATOM 645 N N . ASP A 1 85 ? 15.298 -3.491 -5.273 1.00 89.94 85 ASP A N 1
ATOM 646 C CA . ASP A 1 85 ? 16.543 -4.135 -4.839 1.00 89.94 85 ASP A CA 1
ATOM 647 C C . ASP A 1 85 ? 16.771 -5.523 -5.462 1.00 89.94 85 ASP A C 1
ATOM 649 O O . ASP A 1 85 ? 17.814 -6.140 -5.237 1.00 89.94 85 ASP A O 1
ATOM 653 N N . GLY A 1 86 ? 15.808 -6.046 -6.229 1.00 89.69 86 GLY A N 1
ATOM 654 C CA . GLY A 1 86 ? 15.874 -7.382 -6.822 1.00 89.69 86 GLY A CA 1
ATOM 655 C C . GLY A 1 86 ? 15.808 -8.524 -5.802 1.00 89.69 86 GLY A C 1
ATOM 656 O O . GLY A 1 86 ? 16.208 -9.645 -6.115 1.00 89.69 86 GLY A O 1
ATOM 657 N N . ILE A 1 87 ? 15.326 -8.264 -4.579 1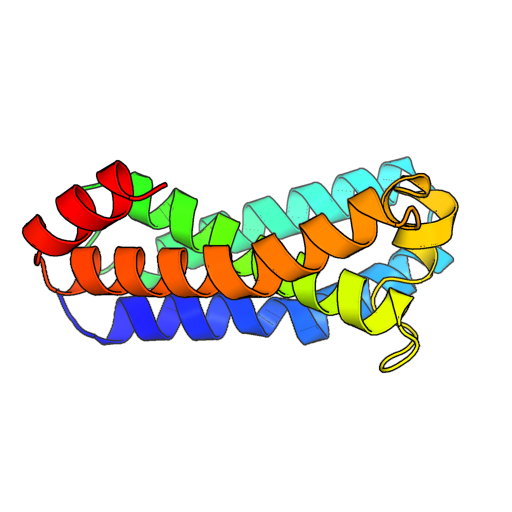.00 92.88 87 ILE A N 1
ATOM 658 C CA . ILE A 1 87 ? 15.118 -9.299 -3.549 1.00 92.88 87 ILE A CA 1
ATOM 659 C C . ILE A 1 87 ? 13.922 -10.183 -3.922 1.00 92.88 87 ILE A C 1
ATOM 661 O O . ILE A 1 87 ? 13.930 -11.391 -3.676 1.00 92.88 87 ILE A O 1
ATOM 665 N N . ILE A 1 88 ? 12.894 -9.574 -4.511 1.00 93.06 88 ILE A N 1
ATOM 666 C CA . ILE A 1 88 ? 11.704 -10.239 -5.044 1.00 93.06 88 ILE A CA 1
ATOM 667 C C . ILE A 1 88 ? 11.495 -9.815 -6.499 1.00 93.06 88 ILE A C 1
ATOM 669 O O . ILE A 1 88 ? 11.985 -8.769 -6.911 1.00 93.06 88 ILE A O 1
ATOM 673 N N . ASP A 1 89 ? 10.768 -10.623 -7.266 1.00 91.31 89 ASP A N 1
ATOM 674 C CA . ASP A 1 89 ? 10.473 -10.353 -8.674 1.00 91.31 89 ASP A CA 1
ATOM 675 C C . ASP A 1 89 ? 9.029 -10.744 -9.004 1.00 91.31 89 ASP A C 1
ATOM 677 O O . ASP A 1 89 ? 8.477 -11.694 -8.434 1.00 91.31 89 ASP A O 1
ATOM 681 N N . GLY A 1 90 ? 8.418 -10.010 -9.931 1.00 90.69 90 GLY A N 1
ATOM 682 C CA . GLY A 1 90 ? 7.091 -10.302 -10.461 1.00 90.69 90 GLY A CA 1
ATOM 683 C C . GLY A 1 90 ? 5.910 -9.782 -9.639 1.00 90.69 90 GLY A C 1
ATOM 684 O O . GLY A 1 90 ? 4.777 -10.154 -9.958 1.00 90.69 90 GLY A O 1
ATOM 685 N N . PHE A 1 91 ? 6.112 -8.925 -8.632 1.00 92.81 91 PHE A N 1
ATOM 686 C CA . PHE A 1 91 ? 5.013 -8.341 -7.851 1.00 92.81 91 PHE A CA 1
ATOM 687 C C . PHE A 1 91 ? 4.608 -6.952 -8.337 1.00 92.81 91 PHE A C 1
ATOM 689 O O . PHE A 1 91 ? 3.431 -6.625 -8.261 1.00 92.81 91 PHE A O 1
ATOM 696 N N . MET A 1 92 ? 5.541 -6.134 -8.821 1.00 92.62 92 MET A N 1
ATOM 697 C CA . MET A 1 92 ? 5.302 -4.747 -9.244 1.00 92.62 92 MET A CA 1
ATOM 698 C C . MET A 1 92 ? 6.133 -4.345 -10.476 1.00 92.62 92 MET A C 1
ATOM 700 O O . MET A 1 92 ? 6.229 -3.163 -10.802 1.00 92.62 92 MET A O 1
ATOM 704 N N . THR A 1 93 ? 6.703 -5.305 -11.204 1.00 90.19 93 THR A N 1
ATOM 705 C CA . THR A 1 93 ? 7.658 -5.074 -12.302 1.00 90.19 93 THR A CA 1
ATOM 706 C C . THR A 1 93 ? 7.076 -4.194 -13.401 1.00 90.19 93 THR A C 1
ATOM 708 O O . THR A 1 93 ? 7.707 -3.242 -13.862 1.00 90.19 93 THR A O 1
ATOM 711 N N . HIS A 1 94 ? 5.851 -4.500 -13.827 1.00 87.94 94 HIS A N 1
ATOM 712 C CA . HIS A 1 94 ? 5.166 -3.752 -14.871 1.00 87.94 94 HIS A CA 1
ATOM 713 C C . HIS A 1 94 ? 4.752 -2.367 -14.366 1.00 87.94 94 HIS A C 1
ATOM 715 O O . HIS A 1 94 ? 4.890 -1.378 -15.082 1.00 87.94 94 HIS A O 1
ATOM 721 N N . TYR A 1 95 ? 4.337 -2.271 -13.101 1.00 85.19 95 TYR A N 1
ATOM 722 C CA . TYR A 1 95 ? 4.024 -0.993 -12.467 1.00 85.19 95 TYR A CA 1
ATOM 723 C C . TYR A 1 95 ? 5.242 -0.065 -12.417 1.00 85.19 95 TYR A C 1
ATOM 725 O O . TYR A 1 95 ? 5.152 1.090 -12.817 1.00 85.19 95 TYR A O 1
ATOM 733 N N . LEU A 1 96 ? 6.401 -0.579 -12.006 1.00 86.88 96 LEU A N 1
ATOM 734 C CA . LEU A 1 96 ? 7.660 0.166 -11.969 1.00 86.88 96 LEU A CA 1
ATOM 735 C C . LEU A 1 96 ? 8.174 0.557 -13.357 1.00 86.88 96 LEU A C 1
ATOM 737 O O . LEU A 1 96 ? 8.909 1.533 -13.487 1.00 86.88 96 LEU A O 1
ATOM 741 N N . ARG A 1 97 ? 7.827 -0.199 -14.400 1.00 85.75 97 ARG A N 1
ATOM 742 C CA . ARG A 1 97 ? 8.280 0.076 -15.766 1.00 85.75 97 ARG A CA 1
ATOM 743 C C . ARG A 1 97 ? 7.369 1.050 -16.509 1.00 85.75 97 ARG A C 1
ATOM 745 O O . ARG A 1 97 ? 7.874 1.931 -17.200 1.00 85.75 97 ARG A O 1
ATOM 752 N N . GLU A 1 98 ? 6.058 0.870 -16.395 1.00 81.75 98 GLU A N 1
ATOM 753 C CA . GLU A 1 98 ? 5.067 1.554 -17.236 1.00 81.75 98 GLU A CA 1
ATOM 754 C C . GLU A 1 98 ? 4.103 2.447 -16.447 1.00 81.75 98 GLU A C 1
ATOM 756 O O . GLU A 1 98 ? 3.611 3.430 -16.995 1.00 81.75 98 GLU A O 1
ATOM 761 N N . GLY A 1 99 ? 3.850 2.148 -15.170 1.00 80.94 99 GLY A N 1
ATOM 762 C CA . GLY A 1 99 ? 2.949 2.932 -14.321 1.00 80.94 99 GLY A CA 1
ATOM 763 C C . GLY A 1 99 ? 3.644 4.134 -13.688 1.00 80.94 99 GLY A C 1
ATOM 764 O O . GLY A 1 99 ? 3.294 5.281 -13.955 1.00 80.94 99 GLY A O 1
ATOM 765 N N . GLU A 1 100 ? 4.653 3.871 -12.858 1.00 83.81 100 GLU A N 1
ATOM 766 C CA . GLU A 1 100 ? 5.348 4.887 -12.064 1.00 83.81 100 GLU A CA 1
ATOM 767 C C . GLU A 1 100 ? 6.876 4.737 -12.136 1.00 83.81 100 GLU A C 1
ATOM 769 O O . GLU A 1 100 ? 7.541 4.445 -11.139 1.00 83.81 100 GLU A O 1
ATOM 774 N N . PRO A 1 101 ? 7.483 4.995 -13.309 1.00 86.12 101 PRO A N 1
ATOM 775 C CA . PRO A 1 101 ? 8.924 4.837 -13.506 1.00 86.12 101 PRO A CA 1
ATOM 776 C C . PRO A 1 101 ? 9.775 5.766 -12.633 1.00 86.12 101 PRO A C 1
ATOM 778 O O . PRO A 1 101 ? 10.941 5.469 -12.375 1.00 86.12 101 PRO A O 1
ATOM 781 N N . TYR A 1 102 ? 9.211 6.870 -12.132 1.00 83.69 102 TYR A N 1
ATOM 782 C CA . TYR A 1 102 ? 9.908 7.782 -11.221 1.00 83.69 102 TYR A CA 1
ATOM 783 C C . TYR A 1 102 ? 10.260 7.128 -9.875 1.00 83.69 102 TYR A C 1
ATOM 785 O O . TYR A 1 102 ? 11.202 7.572 -9.209 1.00 83.69 102 TYR A O 1
ATOM 793 N N . LEU A 1 103 ? 9.550 6.063 -9.481 1.00 86.38 103 LEU A N 1
ATOM 794 C CA . LEU A 1 103 ? 9.855 5.332 -8.256 1.00 86.38 103 LEU A CA 1
ATOM 795 C C . LEU A 1 103 ? 11.231 4.668 -8.328 1.00 86.38 103 LEU A C 1
ATOM 797 O O . LEU A 1 103 ? 11.894 4.596 -7.301 1.00 86.38 103 LEU A O 1
ATOM 801 N N . ASN A 1 104 ? 11.719 4.293 -9.519 1.00 87.56 104 ASN A N 1
ATOM 802 C CA . ASN A 1 104 ? 13.056 3.705 -9.735 1.00 87.56 104 ASN A CA 1
ATOM 803 C C . ASN A 1 104 ? 14.228 4.684 -9.554 1.00 87.56 104 ASN A C 1
ATOM 805 O O . ASN A 1 104 ? 15.379 4.350 -9.832 1.00 87.56 104 ASN A O 1
ATOM 809 N N . THR A 1 105 ? 13.964 5.908 -9.105 1.00 89.56 105 THR A N 1
ATOM 810 C CA . THR A 1 105 ? 15.016 6.833 -8.681 1.00 89.56 105 THR A CA 1
ATOM 811 C C . THR A 1 105 ? 15.462 6.524 -7.252 1.00 89.56 105 THR A C 1
ATOM 813 O O . THR A 1 105 ? 14.689 6.005 -6.453 1.00 89.56 105 THR A O 1
ATOM 816 N N . ALA A 1 106 ? 16.681 6.929 -6.877 1.00 88.50 106 ALA A N 1
ATOM 817 C CA . ALA A 1 106 ? 17.166 6.776 -5.498 1.00 88.50 106 ALA A CA 1
ATOM 818 C C . ALA A 1 106 ? 16.235 7.433 -4.456 1.00 88.50 106 ALA A C 1
ATOM 820 O O . ALA A 1 106 ? 16.081 6.935 -3.344 1.00 88.50 106 ALA A O 1
ATOM 821 N N . TYR A 1 107 ? 15.586 8.541 -4.830 1.00 89.06 107 TYR A N 1
ATOM 822 C CA . TYR A 1 107 ? 14.599 9.213 -3.989 1.00 89.06 107 TYR A CA 1
ATOM 823 C C . TYR A 1 107 ? 13.302 8.403 -3.851 1.00 89.06 107 TYR A C 1
ATOM 825 O O . TYR A 1 107 ? 12.819 8.213 -2.736 1.00 89.06 107 TYR A O 1
ATOM 833 N N . GLY A 1 108 ? 12.761 7.888 -4.962 1.00 88.06 108 GLY A N 1
ATOM 834 C CA . GLY A 1 108 ? 11.564 7.042 -4.947 1.00 88.06 108 GLY A CA 1
ATOM 835 C C . GLY A 1 108 ? 11.765 5.762 -4.136 1.00 88.06 108 GLY A C 1
ATOM 836 O O . GLY A 1 108 ? 10.920 5.415 -3.313 1.00 88.06 108 GLY A O 1
ATOM 837 N N . HIS A 1 109 ? 12.931 5.135 -4.277 1.00 90.50 109 HIS A N 1
ATOM 838 C CA . HIS A 1 109 ? 13.332 3.947 -3.522 1.00 90.50 109 HIS A CA 1
ATOM 839 C C . HIS A 1 109 ? 13.392 4.207 -2.012 1.00 90.50 109 HIS A C 1
ATOM 841 O O . HIS A 1 109 ? 12.803 3.467 -1.222 1.00 90.50 109 HIS A O 1
ATOM 847 N N . MET A 1 110 ? 14.036 5.305 -1.596 1.00 93.31 110 MET A N 1
ATOM 848 C CA . MET A 1 110 ? 14.086 5.711 -0.187 1.00 93.31 110 MET A CA 1
ATOM 849 C C . MET A 1 110 ? 12.679 5.917 0.386 1.00 93.31 110 MET A C 1
ATOM 851 O O . MET A 1 110 ? 12.393 5.456 1.492 1.00 93.31 110 MET A O 1
ATOM 855 N N . ILE A 1 111 ? 11.801 6.599 -0.354 1.00 92.50 111 ILE A N 1
ATOM 856 C CA . ILE A 1 111 ? 10.424 6.848 0.086 1.00 92.50 111 ILE A CA 1
ATOM 857 C C . ILE A 1 111 ? 9.644 5.546 0.221 1.00 92.50 111 ILE A C 1
ATOM 859 O O . ILE A 1 111 ? 8.941 5.380 1.215 1.00 92.50 111 ILE A O 1
ATOM 863 N N . CYS A 1 112 ? 9.789 4.615 -0.724 1.00 93.44 112 CYS A N 1
ATOM 864 C CA . CYS A 1 112 ? 9.108 3.323 -0.670 1.00 93.44 112 CYS A CA 1
ATOM 865 C C . CYS A 1 112 ? 9.462 2.555 0.610 1.00 93.44 112 CYS A C 1
ATOM 867 O O . CYS A 1 112 ? 8.572 2.056 1.301 1.00 93.44 112 CYS A O 1
ATOM 869 N N . TYR A 1 113 ? 10.743 2.537 0.992 1.00 94.00 113 TYR A N 1
ATOM 870 C CA . TYR A 1 113 ? 11.165 1.919 2.248 1.00 94.00 113 TYR A CA 1
ATOM 871 C C . TYR A 1 113 ? 10.715 2.678 3.484 1.00 94.00 113 TYR A C 1
ATOM 873 O O . TYR A 1 113 ? 10.289 2.052 4.456 1.00 94.00 113 TYR A O 1
ATOM 881 N N . TRP A 1 114 ? 10.818 4.005 3.476 1.00 94.00 114 TRP A N 1
ATOM 882 C CA . TRP A 1 114 ? 10.384 4.819 4.606 1.00 94.00 114 TRP A CA 1
ATOM 883 C C . TRP A 1 114 ? 8.895 4.620 4.884 1.00 94.00 114 TRP A C 1
ATOM 885 O O . TRP A 1 114 ? 8.497 4.368 6.023 1.00 94.00 114 TRP A O 1
ATOM 895 N N . ASP A 1 115 ? 8.081 4.655 3.832 1.00 94.38 115 ASP A N 1
ATOM 896 C CA . ASP A 1 115 ? 6.649 4.447 3.947 1.00 94.38 115 ASP A CA 1
ATOM 897 C C . ASP A 1 115 ? 6.325 3.006 4.367 1.00 94.38 115 ASP A C 1
ATOM 899 O O . ASP A 1 115 ? 5.608 2.774 5.342 1.00 94.38 115 ASP A O 1
ATOM 903 N N . GLY A 1 116 ? 6.945 2.027 3.707 1.00 93.12 116 GLY A N 1
ATOM 904 C CA . GLY A 1 116 ? 6.729 0.607 3.969 1.00 93.12 116 GLY A CA 1
ATOM 905 C C . GLY A 1 116 ? 7.228 0.091 5.318 1.00 93.12 116 GLY A C 1
ATOM 906 O O . GLY A 1 116 ? 6.829 -0.996 5.738 1.00 93.12 116 GLY A O 1
ATOM 907 N N . SER A 1 117 ? 8.063 0.857 6.023 1.00 93.44 117 SER A N 1
ATOM 908 C CA . SER A 1 117 ? 8.585 0.496 7.344 1.00 93.44 117 SER A CA 1
ATOM 909 C C . SER A 1 117 ? 8.135 1.465 8.439 1.00 93.44 117 SER A C 1
ATOM 911 O O . SER A 1 117 ? 7.301 1.102 9.269 1.00 93.44 117 SER A O 1
ATOM 913 N N . ALA A 1 118 ? 8.656 2.693 8.455 1.00 93.44 118 ALA A N 1
ATOM 914 C CA . ALA A 1 118 ? 8.421 3.666 9.517 1.00 93.44 118 ALA A CA 1
ATOM 915 C C . ALA A 1 118 ? 6.951 4.101 9.573 1.00 93.44 118 ALA A C 1
ATOM 917 O O . ALA A 1 118 ? 6.320 3.990 10.630 1.00 93.44 118 ALA A O 1
ATOM 918 N N . HIS A 1 119 ? 6.376 4.532 8.443 1.00 93.19 119 HIS A N 1
ATOM 919 C CA . HIS A 1 119 ? 4.957 4.898 8.413 1.00 93.19 119 HIS A CA 1
ATOM 920 C C . HIS A 1 119 ? 4.056 3.689 8.642 1.00 93.19 119 HIS A C 1
ATOM 922 O O . HIS A 1 119 ? 3.101 3.795 9.408 1.00 93.19 119 HIS A O 1
ATOM 928 N N . TYR A 1 120 ? 4.386 2.526 8.078 1.00 93.88 120 TYR A N 1
ATOM 929 C CA . TYR A 1 120 ? 3.615 1.308 8.317 1.00 93.88 120 TYR A CA 1
ATOM 930 C C . TYR A 1 120 ? 3.509 0.955 9.808 1.00 93.88 120 TYR A C 1
ATOM 932 O O . TYR A 1 120 ? 2.406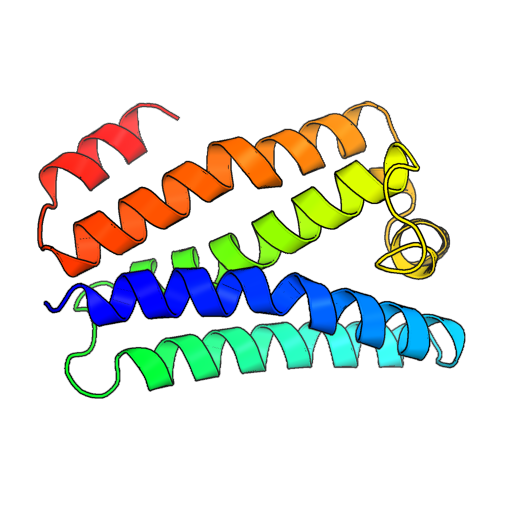 0.744 10.323 1.00 93.88 120 TYR A O 1
ATOM 940 N N . LEU A 1 121 ? 4.635 0.945 10.531 1.00 92.50 121 LEU A N 1
ATOM 941 C CA . LEU A 1 121 ? 4.649 0.695 11.974 1.00 92.50 121 LEU A CA 1
ATOM 942 C C . LEU A 1 121 ? 3.825 1.737 12.728 1.00 92.50 121 LEU A C 1
ATOM 944 O O . LEU A 1 121 ? 3.040 1.376 13.607 1.00 92.50 121 LEU A O 1
ATOM 948 N N . MET A 1 122 ? 3.950 3.013 12.359 1.00 90.69 122 MET A N 1
ATOM 949 C CA . MET A 1 122 ? 3.128 4.066 12.944 1.00 90.69 122 MET A CA 1
ATOM 950 C C . MET A 1 122 ? 1.636 3.799 12.712 1.00 90.69 122 MET A C 1
ATOM 952 O O . MET A 1 122 ? 0.872 3.809 13.675 1.00 90.69 122 MET A O 1
ATOM 956 N N . TYR A 1 123 ? 1.208 3.518 11.479 1.00 91.12 123 TYR A N 1
ATOM 957 C CA . TYR A 1 123 ? -0.199 3.265 11.161 1.00 91.12 123 TYR A CA 1
ATOM 958 C C . TYR A 1 123 ? -0.761 2.088 11.962 1.00 91.12 123 TYR A C 1
ATOM 960 O O . TYR A 1 123 ? -1.866 2.190 12.498 1.00 91.12 123 TYR A O 1
ATOM 968 N N . LEU A 1 124 ? 0.007 1.007 12.133 1.00 90.94 124 LEU A N 1
ATOM 969 C CA . LEU A 1 124 ? -0.394 -0.120 12.981 1.00 90.94 124 LEU A CA 1
ATOM 970 C C . LEU A 1 124 ? -0.556 0.287 14.449 1.00 90.94 124 LEU A C 1
ATOM 972 O O . LEU A 1 124 ? -1.543 -0.096 15.083 1.00 90.94 124 LEU A O 1
ATOM 976 N N . VAL A 1 125 ? 0.369 1.083 14.990 1.00 89.69 125 VAL A N 1
ATOM 977 C CA . VAL A 1 125 ? 0.275 1.582 16.371 1.00 89.69 125 VAL A CA 1
ATOM 978 C C . VAL A 1 125 ? -0.927 2.509 16.535 1.00 89.69 125 VAL A C 1
ATOM 980 O O . VAL A 1 125 ? -1.643 2.391 17.526 1.00 89.69 125 VAL A O 1
ATOM 983 N N . MET A 1 126 ? -1.209 3.384 15.568 1.00 88.06 126 MET A N 1
ATOM 984 C CA . MET A 1 126 ? -2.376 4.273 15.603 1.00 88.06 126 MET A CA 1
ATOM 985 C C . MET A 1 126 ? -3.684 3.485 15.560 1.00 88.06 126 MET A C 1
ATOM 987 O O . MET A 1 126 ? -4.582 3.719 16.368 1.00 88.06 126 MET A O 1
ATOM 991 N N . VAL A 1 127 ? -3.779 2.494 14.674 1.00 88.00 127 VAL A N 1
ATOM 992 C CA . VAL A 1 127 ? -4.931 1.589 14.590 1.00 88.00 127 VAL A CA 1
ATOM 993 C C . VAL A 1 127 ? -5.119 0.813 15.896 1.00 88.00 127 VAL A C 1
ATOM 995 O O . VAL A 1 127 ? -6.247 0.700 16.381 1.00 88.00 127 VAL A O 1
ATOM 998 N N . ALA A 1 128 ? -4.037 0.313 16.498 1.00 87.00 128 ALA A N 1
ATOM 999 C CA . ALA A 1 128 ? -4.078 -0.368 17.790 1.00 87.00 128 ALA A CA 1
ATOM 1000 C C . ALA A 1 128 ? -4.493 0.576 18.930 1.00 87.00 128 ALA A C 1
ATOM 1002 O O . ALA A 1 128 ? -5.350 0.218 19.736 1.00 87.00 128 ALA A O 1
ATOM 1003 N N . ALA A 1 129 ? -3.962 1.800 18.962 1.00 84.56 129 ALA A N 1
ATOM 1004 C CA . ALA A 1 129 ? -4.308 2.817 19.950 1.00 84.56 129 ALA A CA 1
ATOM 1005 C C . ALA A 1 129 ? -5.791 3.204 19.869 1.00 84.56 129 ALA A C 1
ATOM 1007 O O . ALA A 1 129 ? -6.468 3.226 20.898 1.00 84.56 129 ALA A O 1
ATOM 1008 N N . ILE A 1 130 ? -6.331 3.408 18.662 1.00 83.50 130 ILE A N 1
ATOM 1009 C CA . ILE A 1 130 ? -7.768 3.638 18.444 1.00 83.50 130 ILE A CA 1
ATOM 1010 C C . ILE A 1 130 ? -8.576 2.407 18.889 1.00 83.50 130 ILE A C 1
ATOM 1012 O O . ILE A 1 130 ? -9.598 2.543 19.560 1.00 83.50 130 ILE A O 1
ATOM 1016 N N . ALA A 1 131 ? -8.109 1.192 18.580 1.00 80.94 131 ALA A N 1
ATOM 1017 C CA . ALA A 1 131 ? -8.765 -0.056 18.981 1.00 80.94 131 ALA A CA 1
ATOM 1018 C C . ALA A 1 131 ? -8.702 -0.355 20.492 1.00 80.94 131 ALA A C 1
ATOM 1020 O O . ALA A 1 131 ? -9.504 -1.149 20.996 1.00 80.94 131 ALA A O 1
ATOM 1021 N N . TRP A 1 132 ? -7.797 0.277 21.231 1.00 79.44 132 TRP A N 1
ATOM 1022 C CA . TRP A 1 132 ? -7.719 0.196 22.691 1.00 79.44 132 TRP A CA 1
ATOM 1023 C C . TRP A 1 132 ? -8.220 1.453 23.402 1.00 79.44 132 TRP A C 1
ATOM 1025 O O . TRP A 1 132 ? -8.210 1.488 24.627 1.00 79.44 132 TRP A O 1
ATOM 1035 N N . GLU A 1 133 ? -8.724 2.445 22.660 1.00 73.31 133 GLU A N 1
ATOM 1036 C CA . GLU A 1 133 ? -9.199 3.730 23.197 1.00 73.31 133 GLU A CA 1
ATOM 1037 C C . GLU A 1 133 ? -8.088 4.513 23.943 1.00 73.31 133 GLU A C 1
ATOM 1039 O O . GLU A 1 133 ? -8.354 5.360 24.795 1.00 73.31 133 GLU A O 1
ATOM 1044 N N . CYS A 1 134 ? -6.819 4.264 23.593 1.00 68.06 134 CYS A N 1
ATOM 1045 C CA . CYS A 1 134 ? -5.631 4.884 24.186 1.00 68.06 134 CYS A CA 1
ATOM 1046 C C . CYS A 1 134 ? -5.194 6.145 23.415 1.00 68.06 134 CYS A C 1
ATOM 1048 O O . CYS A 1 134 ? -4.122 6.191 22.809 1.00 68.06 134 CYS A O 1
ATOM 1050 N N . TRP A 1 135 ? -6.013 7.196 23.464 1.00 65.62 135 TRP A N 1
ATOM 1051 C CA . TRP A 1 135 ? -5.835 8.430 22.677 1.00 65.62 135 TRP A CA 1
ATOM 1052 C C . TRP A 1 135 ? -4.543 9.215 22.954 1.00 65.62 135 TRP A C 1
ATOM 1054 O O . TRP A 1 135 ? -4.048 9.909 22.067 1.00 65.62 135 TRP A O 1
ATOM 1064 N N . HIS A 1 136 ? -3.950 9.079 24.144 1.00 62.44 136 HIS A N 1
ATOM 1065 C CA . HIS A 1 136 ? -2.685 9.745 24.482 1.00 62.44 136 HIS A CA 1
ATOM 1066 C C . HIS A 1 136 ? -1.522 9.315 23.575 1.00 62.44 136 HIS A C 1
ATOM 1068 O O . HIS A 1 136 ? -0.666 10.134 23.253 1.00 62.44 136 HIS A O 1
ATOM 1074 N N . ILE A 1 137 ? -1.521 8.061 23.111 1.00 64.50 137 ILE A N 1
ATOM 1075 C CA . ILE A 1 137 ? -0.495 7.532 22.201 1.00 64.50 137 ILE A CA 1
ATOM 1076 C C . ILE A 1 137 ? -0.655 8.143 20.802 1.00 64.50 137 ILE A C 1
ATOM 1078 O O . ILE A 1 137 ? 0.338 8.534 20.193 1.00 64.50 137 ILE A O 1
ATOM 1082 N N . CYS A 1 138 ? -1.893 8.310 20.319 1.00 60.62 138 CYS A N 1
ATOM 1083 C CA . CYS A 1 138 ? -2.161 8.998 19.053 1.00 60.62 138 CYS A CA 1
ATOM 1084 C C . CYS A 1 138 ? -1.658 10.444 19.079 1.00 60.62 138 CYS A C 1
ATOM 1086 O O . CYS A 1 138 ? -0.998 10.863 18.136 1.00 60.62 138 CYS A O 1
ATOM 1088 N N . SER A 1 139 ? -1.926 11.190 20.156 1.00 60.03 139 SER A N 1
ATOM 1089 C CA . SER A 1 139 ? -1.505 12.594 20.256 1.00 60.03 139 SER A CA 1
ATOM 1090 C C . SER A 1 139 ? 0.015 12.764 20.242 1.00 60.03 139 SER A C 1
ATOM 1092 O O . SER A 1 139 ? 0.504 13.719 19.653 1.00 60.03 139 SER A O 1
ATOM 1094 N N . ILE A 1 140 ? 0.759 11.847 20.868 1.00 61.91 140 ILE A N 1
ATOM 1095 C CA . ILE A 1 140 ? 2.228 11.878 20.871 1.00 61.91 140 ILE A CA 1
ATOM 1096 C C . ILE A 1 140 ? 2.769 11.548 19.479 1.00 61.91 140 ILE A C 1
ATOM 1098 O O . ILE A 1 140 ? 3.603 12.289 18.974 1.00 61.91 140 ILE A O 1
ATOM 1102 N N . LEU A 1 141 ? 2.255 10.494 18.836 1.00 60.12 141 LEU A N 1
ATOM 1103 C CA . LEU A 1 141 ? 2.711 10.072 17.507 1.00 60.12 141 LEU A CA 1
ATOM 1104 C C . LEU A 1 141 ? 2.454 11.131 16.428 1.00 60.12 141 LEU A C 1
ATOM 1106 O O . LEU A 1 141 ? 3.320 11.352 15.588 1.00 60.12 141 LEU A O 1
ATOM 1110 N N . PHE A 1 142 ? 1.315 11.828 16.494 1.00 59.59 142 PHE A N 1
ATOM 1111 C CA . PHE A 1 142 ? 0.992 12.950 15.604 1.00 59.59 142 PHE A CA 1
ATOM 1112 C C . PHE A 1 142 ? 1.909 14.173 15.773 1.00 59.59 142 PHE A C 1
ATOM 1114 O O . PHE A 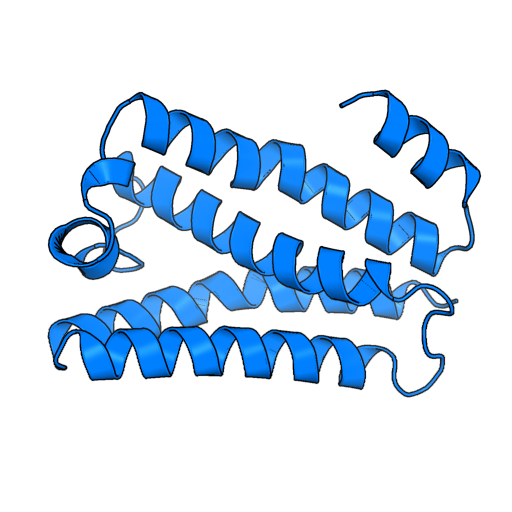1 142 ? 1.967 14.994 14.867 1.00 59.59 142 PHE A O 1
ATOM 1121 N N . LEU A 1 143 ? 2.567 14.332 16.927 1.00 53.59 143 LEU A N 1
ATOM 1122 C CA . LEU A 1 143 ? 3.460 15.462 17.221 1.00 53.59 143 LEU A CA 1
ATOM 1123 C C . LEU A 1 143 ? 4.938 15.150 16.942 1.00 53.59 143 LEU A C 1
ATOM 1125 O O . LEU A 1 143 ? 5.766 16.056 16.974 1.00 53.59 143 LEU A O 1
ATOM 1129 N N . THR A 1 144 ? 5.283 13.879 16.726 1.00 55.66 144 THR A N 1
ATOM 1130 C CA . THR A 1 144 ? 6.670 13.413 16.543 1.00 55.66 144 THR A CA 1
ATOM 1131 C C . THR A 1 144 ? 7.085 13.200 15.084 1.00 55.66 144 THR A C 1
ATOM 1133 O O . THR A 1 144 ? 8.216 12.781 14.843 1.00 55.66 144 THR A O 1
ATOM 1136 N N . LEU A 1 145 ? 6.202 13.498 14.129 1.00 51.62 145 LEU A N 1
ATOM 1137 C CA . LEU A 1 145 ? 6.435 13.480 12.679 1.00 51.62 145 LEU A CA 1
ATOM 1138 C C . LEU A 1 145 ? 5.932 14.787 12.066 1.00 51.62 145 LEU A C 1
ATOM 1140 O O . LEU A 1 145 ? 6.536 15.214 11.060 1.00 51.62 145 LEU A O 1
#

Foldseek 3Di:
DDPQLLVQLVVLLVVLQVVLLVLLVVLVPDDPVVSVVSVVVSLVVQLVSNCVSCVVPNQPDPVLSVLSSLLNVLLVLLVVLCVLVVVDDRRCVSCCVPPCVVLNDPVNSVVSPCSNPVVNVVSSVCNSCSVVVVVVSVVVSVVVD

InterPro domains:
  IPR059044 Transmembrane 6 superfamily member 1/2, transmembrane domain [PF26083] (16-133)